Protein AF-A0A932EZX0-F1 (afdb_monomer_lite)

Radius of gyration: 27.92 Å; chains: 1; bounding box: 97×32×72 Å

Structure (mmCIF, N/CA/C/O backbone):
data_AF-A0A932EZX0-F1
#
_entry.id   AF-A0A932EZX0-F1
#
loop_
_atom_site.group_PDB
_atom_site.id
_atom_site.type_symbol
_atom_site.label_atom_id
_atom_site.label_alt_id
_atom_site.label_comp_id
_atom_site.label_asym_id
_atom_site.label_entity_id
_atom_site.label_seq_id
_atom_site.pdbx_PDB_ins_code
_atom_site.Cartn_x
_atom_site.Cartn_y
_atom_site.Cartn_z
_atom_site.occupancy
_atom_site.B_iso_or_equiv
_atom_site.auth_seq_id
_atom_site.auth_comp_id
_atom_site.auth_asym_id
_atom_site.auth_atom_id
_atom_site.pdbx_PDB_model_num
ATOM 1 N N . MET A 1 1 ? 73.751 -15.007 -47.839 1.00 48.88 1 MET A N 1
ATOM 2 C CA . MET A 1 1 ? 73.037 -13.758 -47.518 1.00 48.88 1 MET A CA 1
ATOM 3 C C . MET A 1 1 ? 71.552 -14.110 -47.460 1.00 48.88 1 MET A C 1
ATOM 5 O O . MET A 1 1 ? 70.855 -13.894 -48.435 1.00 48.88 1 MET A O 1
ATOM 9 N N . THR A 1 2 ? 71.224 -15.129 -46.661 1.00 45.06 2 THR A N 1
ATOM 10 C CA . THR A 1 2 ? 70.642 -15.074 -45.301 1.00 45.06 2 THR A CA 1
ATOM 11 C C . THR A 1 2 ? 69.197 -14.590 -45.335 1.00 45.06 2 THR A C 1
ATOM 13 O O . THR A 1 2 ? 68.948 -13.417 -45.596 1.00 45.06 2 THR A O 1
ATOM 16 N N . ASP A 1 3 ? 68.304 -15.560 -45.122 1.00 59.19 3 ASP A N 1
ATOM 17 C CA . ASP A 1 3 ? 66.889 -15.432 -44.784 1.00 59.19 3 ASP A CA 1
ATOM 18 C C . ASP A 1 3 ? 66.649 -14.415 -43.667 1.00 59.19 3 ASP A C 1
ATOM 20 O O . ASP A 1 3 ? 67.453 -14.333 -42.739 1.00 59.19 3 ASP A O 1
ATOM 24 N N . ASP A 1 4 ? 65.505 -13.727 -43.723 1.00 51.56 4 ASP A N 1
ATOM 25 C CA . ASP A 1 4 ? 64.815 -13.299 -42.506 1.00 51.56 4 ASP A CA 1
ATOM 26 C C . ASP A 1 4 ? 63.297 -13.257 -42.746 1.00 51.56 4 ASP A C 1
ATOM 28 O O . ASP A 1 4 ? 62.683 -12.244 -43.088 1.00 51.56 4 ASP A O 1
ATOM 32 N N . HIS A 1 5 ? 62.704 -14.446 -42.650 1.00 59.47 5 HIS A N 1
ATOM 33 C CA . HIS A 1 5 ? 61.301 -14.645 -42.324 1.00 59.47 5 HIS A CA 1
ATOM 34 C C . HIS A 1 5 ? 61.227 -14.754 -40.794 1.00 59.47 5 HIS A C 1
ATOM 36 O O . HIS A 1 5 ? 61.376 -15.847 -40.264 1.00 59.47 5 HIS A O 1
ATOM 42 N N . ASP A 1 6 ? 60.968 -13.645 -40.103 1.00 52.88 6 ASP A N 1
ATOM 43 C CA . ASP A 1 6 ? 60.604 -13.639 -38.681 1.00 52.88 6 ASP A CA 1
ATOM 44 C C . ASP A 1 6 ? 59.326 -12.801 -38.534 1.00 52.88 6 ASP A C 1
ATOM 46 O O . ASP A 1 6 ? 59.261 -11.620 -38.862 1.00 52.88 6 ASP A O 1
ATOM 50 N N . ALA A 1 7 ? 58.187 -13.463 -38.361 1.00 49.50 7 ALA A N 1
ATOM 51 C CA . ALA A 1 7 ? 57.669 -13.944 -37.082 1.00 49.50 7 ALA A CA 1
ATOM 52 C C . ALA A 1 7 ? 56.640 -12.939 -36.561 1.00 49.50 7 ALA A C 1
ATOM 54 O O . ALA A 1 7 ? 56.936 -11.921 -35.935 1.00 49.50 7 ALA A O 1
ATOM 55 N N . GLY A 1 8 ? 55.379 -13.252 -36.863 1.00 51.03 8 GLY A N 1
ATOM 56 C CA . GLY A 1 8 ? 54.241 -12.576 -36.279 1.00 51.03 8 GLY A CA 1
ATOM 57 C C . GLY A 1 8 ? 54.314 -12.666 -34.762 1.00 51.03 8 GLY A C 1
ATOM 58 O O . GLY A 1 8 ? 54.230 -13.744 -34.187 1.00 51.03 8 GLY A O 1
ATOM 59 N N . THR A 1 9 ? 54.410 -11.512 -34.117 1.00 49.69 9 THR A N 1
ATOM 60 C CA . THR A 1 9 ? 53.976 -11.357 -32.734 1.00 49.69 9 THR A CA 1
ATOM 61 C C . THR A 1 9 ? 52.786 -10.415 -32.764 1.00 49.69 9 THR A C 1
ATOM 63 O O . THR A 1 9 ? 52.880 -9.226 -32.471 1.00 49.69 9 THR A O 1
ATOM 66 N N . VAL A 1 10 ? 51.639 -10.963 -33.178 1.00 53.78 10 VAL A N 1
ATOM 67 C CA . VAL A 1 10 ? 50.343 -10.424 -32.767 1.00 53.78 10 VAL A CA 1
ATOM 68 C C . VAL A 1 10 ? 50.308 -10.648 -31.263 1.00 53.78 10 VAL A C 1
ATOM 70 O O . VAL A 1 10 ? 49.988 -11.737 -30.792 1.00 53.78 10 VAL A O 1
ATOM 73 N N . ALA A 1 11 ? 50.766 -9.643 -30.520 1.00 47.72 11 ALA A N 1
ATOM 74 C CA . ALA A 1 11 ? 50.633 -9.599 -29.081 1.00 47.72 11 ALA A CA 1
ATOM 75 C C . ALA A 1 11 ? 49.143 -9.759 -28.778 1.00 47.72 11 ALA A C 1
ATOM 77 O O . ALA A 1 11 ? 48.338 -8.867 -29.048 1.00 47.72 11 ALA A O 1
ATOM 78 N N . ALA A 1 12 ? 48.781 -10.943 -28.291 1.00 52.22 12 ALA A N 1
ATOM 79 C CA . ALA A 1 12 ? 47.474 -11.208 -27.739 1.00 52.22 12 ALA A CA 1
ATOM 80 C C . ALA A 1 12 ? 47.220 -10.133 -26.680 1.00 52.22 12 ALA A C 1
ATOM 82 O O . ALA A 1 12 ? 47.912 -10.083 -25.662 1.00 52.22 12 ALA A O 1
ATOM 83 N N . GLY A 1 13 ? 46.273 -9.236 -26.959 1.00 48.38 13 GLY A N 1
ATOM 84 C CA . GLY A 1 13 ? 45.752 -8.303 -25.978 1.00 48.38 13 GLY A CA 1
ATOM 85 C C . GLY A 1 13 ? 45.169 -9.116 -24.834 1.00 48.38 13 GLY A C 1
ATOM 86 O O . GLY A 1 13 ? 44.038 -9.589 -24.920 1.00 48.38 13 GLY A O 1
ATOM 87 N N . GLY A 1 14 ? 45.972 -9.336 -23.794 1.00 51.72 14 GLY A N 1
ATOM 8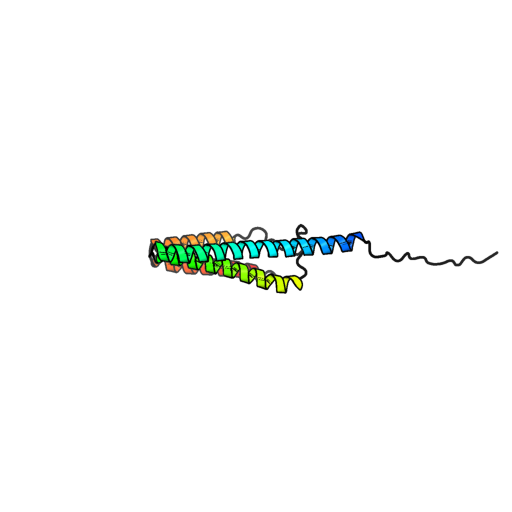8 C CA . GLY A 1 14 ? 45.495 -9.904 -22.545 1.00 51.72 14 GLY A CA 1
ATOM 89 C C . GLY A 1 14 ? 44.354 -9.030 -22.017 1.00 51.72 14 GLY A C 1
ATOM 90 O O . GLY A 1 14 ? 44.416 -7.805 -22.175 1.00 51.72 14 GLY A O 1
ATOM 91 N N . PRO A 1 15 ? 43.299 -9.624 -21.434 1.00 54.72 15 PRO A N 1
ATOM 92 C CA . PRO A 1 15 ? 42.184 -8.859 -20.895 1.00 54.72 15 PRO A CA 1
ATOM 93 C C . PRO A 1 15 ? 42.727 -7.818 -19.912 1.00 54.72 15 PRO A C 1
ATOM 95 O O . PRO A 1 15 ? 43.415 -8.157 -18.952 1.00 54.72 15 PRO A O 1
ATOM 98 N N . SER A 1 16 ? 42.483 -6.539 -20.204 1.00 59.19 16 SER A N 1
ATOM 99 C CA . SER A 1 16 ? 42.965 -5.431 -19.384 1.00 59.19 16 SER A CA 1
ATOM 100 C C . SER A 1 16 ? 42.447 -5.596 -17.946 1.00 59.19 16 SER A C 1
ATOM 102 O O . SER A 1 16 ? 41.226 -5.626 -17.766 1.00 59.19 16 SER A O 1
ATOM 104 N N . PRO A 1 17 ? 43.326 -5.673 -16.928 1.00 58.84 17 PRO A N 1
ATOM 105 C CA . PRO A 1 17 ? 42.930 -5.981 -15.551 1.00 58.84 17 PRO A CA 1
ATOM 106 C C . PRO A 1 17 ? 41.926 -4.975 -14.963 1.00 58.84 17 PRO A C 1
ATOM 108 O O . PRO A 1 17 ? 41.061 -5.360 -14.192 1.00 58.84 17 PRO A O 1
ATOM 111 N N . GLY A 1 18 ? 41.934 -3.716 -15.417 1.00 57.38 18 GLY A N 1
ATOM 112 C CA . GLY A 1 18 ? 41.018 -2.689 -14.903 1.00 57.38 18 GLY A CA 1
ATOM 113 C C . GLY A 1 18 ? 39.545 -2.824 -15.316 1.00 57.38 18 GLY A C 1
ATOM 114 O O . GLY A 1 18 ? 38.692 -2.208 -14.688 1.00 57.38 18 GLY A O 1
ATOM 115 N N . ARG A 1 19 ? 39.198 -3.602 -16.354 1.00 54.69 19 ARG A N 1
ATOM 116 C CA . ARG A 1 19 ? 37.788 -3.740 -16.782 1.00 54.69 19 ARG A CA 1
ATOM 117 C C . ARG A 1 19 ? 37.012 -4.746 -15.926 1.00 54.69 19 ARG A C 1
ATOM 119 O O . ARG A 1 19 ? 35.808 -4.584 -15.769 1.00 54.69 19 ARG A O 1
ATOM 126 N N . ALA A 1 20 ? 37.681 -5.766 -15.390 1.00 57.62 20 ALA A N 1
ATOM 127 C CA . ALA A 1 20 ? 37.037 -6.768 -14.541 1.00 57.62 20 ALA A CA 1
ATOM 128 C C . ALA A 1 20 ? 36.711 -6.206 -13.147 1.00 57.62 20 ALA A C 1
ATOM 130 O O . ALA A 1 20 ? 35.619 -6.444 -12.638 1.00 57.62 20 ALA A O 1
ATOM 131 N N . ASP A 1 21 ? 37.614 -5.396 -12.587 1.00 58.06 21 ASP A N 1
ATOM 132 C CA . ASP A 1 21 ? 37.469 -4.841 -11.237 1.00 58.06 21 ASP A CA 1
ATOM 133 C C . ASP A 1 21 ? 36.307 -3.837 -11.130 1.00 58.06 21 ASP A C 1
ATOM 135 O O . ASP A 1 21 ? 35.600 -3.806 -10.123 1.00 58.06 21 ASP A O 1
ATOM 139 N N . HIS A 1 22 ? 36.054 -3.048 -12.182 1.00 56.84 22 HIS A N 1
ATOM 140 C CA . HIS A 1 22 ? 34.946 -2.088 -12.186 1.00 56.84 22 HIS A CA 1
ATOM 141 C C . HIS A 1 22 ? 33.568 -2.767 -12.228 1.00 56.84 22 HIS A C 1
ATOM 143 O O . HIS A 1 22 ? 32.698 -2.405 -11.439 1.00 56.84 22 HIS A O 1
ATOM 149 N N . VAL A 1 23 ? 33.398 -3.802 -13.057 1.00 59.12 23 VAL A N 1
ATOM 150 C CA . VAL A 1 23 ? 32.114 -4.515 -13.212 1.00 59.12 23 VAL A CA 1
ATOM 151 C C . VAL A 1 23 ? 31.708 -5.260 -11.935 1.00 59.12 23 VAL A C 1
ATOM 153 O O . VAL A 1 23 ? 30.520 -5.360 -11.626 1.00 59.12 23 VAL A O 1
ATOM 156 N N . ASP A 1 24 ? 32.677 -5.777 -11.174 1.00 60.28 24 ASP A N 1
ATOM 157 C CA . ASP A 1 24 ? 32.391 -6.465 -9.909 1.00 60.28 24 ASP A CA 1
ATOM 158 C C . ASP A 1 24 ? 32.007 -5.468 -8.797 1.00 60.28 24 ASP A C 1
ATOM 160 O O . ASP A 1 24 ? 31.110 -5.730 -7.991 1.00 60.28 24 ASP A O 1
ATOM 164 N N . SER A 1 25 ? 32.616 -4.274 -8.802 1.00 61.69 25 SER A N 1
ATOM 165 C CA . SER A 1 25 ? 32.316 -3.222 -7.825 1.00 61.69 25 SER A CA 1
ATOM 166 C C . SER A 1 25 ? 30.910 -2.622 -7.969 1.00 61.69 25 SER A C 1
ATOM 168 O O . SER A 1 25 ? 30.205 -2.504 -6.965 1.00 61.69 25 SER A O 1
ATOM 170 N N . GLY A 1 26 ? 30.436 -2.330 -9.188 1.00 59.50 26 GLY A N 1
ATOM 171 C CA . GLY A 1 26 ? 29.093 -1.766 -9.380 1.00 59.50 26 GLY A CA 1
ATOM 172 C C . GLY A 1 26 ? 27.970 -2.744 -9.032 1.00 59.50 26 GLY A C 1
ATOM 173 O O . GLY A 1 26 ? 26.973 -2.366 -8.414 1.00 59.50 26 GLY A O 1
ATOM 174 N N . ARG A 1 27 ? 28.165 -4.041 -9.308 1.00 60.97 27 ARG A N 1
ATOM 175 C CA . ARG A 1 27 ? 27.204 -5.099 -8.946 1.00 60.97 27 ARG A CA 1
ATOM 176 C C . ARG A 1 27 ? 27.065 -5.256 -7.425 1.00 60.97 27 ARG A C 1
ATOM 178 O O . ARG A 1 27 ? 25.972 -5.530 -6.910 1.00 60.97 27 ARG A O 1
ATOM 185 N N . ALA A 1 28 ? 28.164 -5.079 -6.691 1.00 61.69 28 ALA A N 1
ATOM 186 C CA . ALA A 1 28 ? 28.169 -5.107 -5.232 1.00 61.69 28 ALA A CA 1
ATOM 187 C C . ALA A 1 28 ? 27.411 -3.907 -4.636 1.00 61.69 28 ALA A C 1
ATOM 189 O O . ALA A 1 28 ? 26.569 -4.104 -3.756 1.00 61.69 28 ALA A O 1
ATOM 190 N N . ASP A 1 29 ? 27.628 -2.698 -5.154 1.00 63.81 29 ASP A N 1
ATOM 191 C CA . ASP A 1 29 ? 26.973 -1.475 -4.670 1.00 63.81 29 ASP A CA 1
ATOM 192 C C . ASP A 1 29 ? 25.464 -1.458 -4.946 1.00 63.81 29 ASP A C 1
ATOM 194 O O . ASP A 1 29 ? 24.660 -1.080 -4.086 1.00 63.81 29 ASP A O 1
ATOM 198 N N . GLU A 1 30 ? 25.040 -1.945 -6.108 1.00 64.50 30 GLU A N 1
ATOM 199 C CA . GLU A 1 30 ? 23.628 -1.977 -6.482 1.00 64.50 30 GLU A CA 1
ATOM 200 C C . GLU A 1 30 ? 22.839 -3.008 -5.659 1.00 64.50 30 GLU A C 1
ATOM 202 O O . GLU A 1 30 ? 21.779 -2.721 -5.084 1.00 64.50 30 GLU A O 1
ATOM 207 N N . SER A 1 31 ? 23.408 -4.208 -5.498 1.00 62.81 31 SER A N 1
ATOM 208 C CA . SER A 1 31 ? 22.841 -5.223 -4.609 1.00 62.81 31 SER A CA 1
ATOM 209 C C . SER A 1 31 ? 22.803 -4.734 -3.156 1.00 62.81 31 SER A C 1
ATOM 211 O O . SER A 1 31 ? 21.811 -4.975 -2.456 1.00 62.81 31 SER A O 1
ATOM 213 N N . ALA A 1 32 ? 23.811 -3.972 -2.713 1.00 67.94 32 ALA A N 1
ATOM 214 C CA . ALA A 1 32 ? 23.815 -3.316 -1.411 1.00 67.94 32 ALA A CA 1
ATOM 215 C C . ALA A 1 32 ? 22.682 -2.283 -1.287 1.00 67.94 32 ALA A C 1
ATOM 217 O O . ALA A 1 32 ? 22.008 -2.255 -0.253 1.00 67.94 32 ALA A O 1
ATOM 218 N N . GLY A 1 33 ? 22.384 -1.513 -2.338 1.00 71.00 33 GLY A N 1
ATOM 219 C CA . GLY A 1 33 ? 21.260 -0.570 -2.392 1.00 71.00 33 GLY A CA 1
ATOM 220 C C . GLY A 1 33 ? 19.906 -1.241 -2.139 1.00 71.00 33 GLY A C 1
ATOM 221 O O . GLY A 1 33 ? 19.178 -0.872 -1.207 1.00 71.00 33 GLY A O 1
ATOM 222 N N . PHE A 1 34 ? 19.595 -2.316 -2.870 1.00 70.38 34 PHE A N 1
ATOM 223 C CA . PHE A 1 34 ? 18.383 -3.114 -2.628 1.00 70.38 34 PHE A CA 1
ATOM 224 C C . PHE A 1 34 ? 18.389 -3.783 -1.244 1.00 70.38 34 PHE A C 1
ATOM 226 O O . PHE A 1 34 ? 17.329 -4.000 -0.628 1.00 70.38 34 PHE A O 1
ATOM 233 N N . VAL A 1 35 ? 19.579 -4.118 -0.725 1.00 75.06 35 VAL A N 1
ATOM 234 C CA . VAL A 1 35 ? 19.758 -4.676 0.620 1.00 75.06 35 VAL A CA 1
ATOM 235 C C . VAL A 1 35 ? 19.374 -3.674 1.705 1.00 75.06 35 VAL A C 1
ATOM 237 O O . VAL A 1 35 ? 18.605 -4.014 2.616 1.00 75.06 35 VAL A O 1
ATOM 240 N N . VAL A 1 36 ? 19.865 -2.446 1.585 1.00 83.12 36 VAL A N 1
ATOM 241 C CA . VAL A 1 36 ? 19.564 -1.338 2.491 1.00 83.12 36 VAL A CA 1
ATOM 242 C C . VAL A 1 36 ? 18.082 -0.987 2.408 1.00 83.12 36 VAL A C 1
ATOM 244 O O . VAL A 1 36 ? 17.411 -0.970 3.439 1.00 83.12 36 VAL A O 1
ATOM 247 N N . GLN A 1 37 ? 17.523 -0.829 1.206 1.00 82.88 37 GLN A N 1
ATOM 248 C CA . GLN A 1 37 ? 16.125 -0.426 1.040 1.00 82.88 37 GLN A CA 1
ATOM 249 C C . GLN A 1 37 ? 15.147 -1.423 1.676 1.00 82.88 37 GLN A C 1
ATOM 251 O O . GLN A 1 37 ? 14.300 -1.018 2.470 1.00 82.88 37 GLN A O 1
ATOM 256 N N . ALA A 1 38 ? 15.269 -2.734 1.421 1.00 84.12 38 ALA A N 1
ATOM 257 C CA . ALA A 1 38 ? 14.329 -3.672 2.052 1.00 84.12 38 ALA A CA 1
ATOM 258 C C . ALA A 1 38 ? 14.559 -3.842 3.564 1.00 84.12 38 ALA A C 1
ATOM 260 O O . ALA A 1 38 ? 13.617 -4.178 4.277 1.00 84.12 38 ALA A O 1
ATOM 261 N N . ARG A 1 39 ? 15.768 -3.571 4.080 1.00 87.25 39 ARG A N 1
ATOM 262 C CA . ARG A 1 39 ? 15.998 -3.496 5.534 1.00 87.25 39 ARG A CA 1
ATOM 263 C C . ARG A 1 39 ? 15.280 -2.298 6.149 1.00 87.25 39 ARG A C 1
ATOM 265 O O . ARG A 1 39 ? 14.652 -2.462 7.190 1.00 87.25 39 ARG A O 1
ATOM 272 N N . LEU A 1 40 ? 15.324 -1.137 5.494 1.00 90.56 40 LEU A N 1
ATOM 273 C CA . LEU A 1 40 ? 14.617 0.064 5.941 1.00 90.56 40 LEU A CA 1
ATOM 274 C C . LEU A 1 40 ? 13.101 -0.155 5.958 1.00 90.56 40 LEU A C 1
ATOM 276 O O . LEU A 1 40 ? 12.471 0.054 6.991 1.00 90.56 40 LEU A O 1
ATOM 280 N N . PHE A 1 41 ? 12.522 -0.647 4.859 1.00 89.62 41 PHE A N 1
ATOM 281 C CA . PHE A 1 41 ? 11.083 -0.931 4.795 1.00 89.62 41 PHE A CA 1
ATOM 282 C C . PHE A 1 41 ? 10.660 -2.050 5.753 1.00 89.62 41 PHE A C 1
ATOM 284 O O . PHE A 1 41 ? 9.615 -1.941 6.391 1.00 89.62 41 PHE A O 1
ATOM 291 N N . GLY A 1 42 ? 11.478 -3.095 5.906 1.00 92.00 42 GLY A N 1
ATOM 292 C CA . GLY A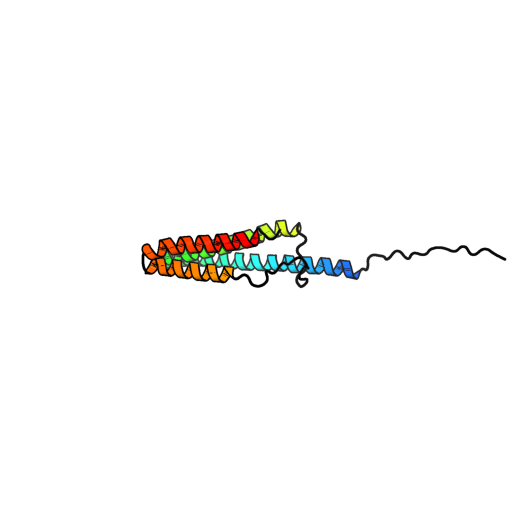 1 42 ? 11.211 -4.176 6.855 1.00 92.00 42 GLY A CA 1
ATOM 293 C C . GLY A 1 42 ? 11.239 -3.694 8.306 1.00 92.00 42 GLY A C 1
ATOM 294 O O . GLY A 1 42 ? 10.329 -4.000 9.073 1.00 92.00 42 GLY A O 1
ATOM 295 N N . GLY A 1 43 ? 12.244 -2.891 8.670 1.00 93.31 43 GLY A N 1
ATOM 296 C CA . GLY A 1 43 ? 12.356 -2.286 9.998 1.00 93.31 43 GLY A CA 1
ATOM 297 C C . GLY A 1 43 ? 11.207 -1.326 10.297 1.00 93.31 43 GLY A C 1
ATOM 298 O O . GLY A 1 43 ? 10.583 -1.430 11.351 1.00 93.31 43 GLY A O 1
ATOM 299 N N . LEU A 1 44 ? 10.870 -0.449 9.347 1.00 95.50 44 LEU A N 1
ATOM 300 C CA . LEU A 1 44 ? 9.737 0.469 9.460 1.00 95.50 44 LEU A CA 1
ATOM 301 C C . LEU A 1 44 ? 8.410 -0.285 9.610 1.00 95.50 44 LEU A C 1
ATOM 303 O O . LEU A 1 44 ? 7.617 0.034 10.493 1.00 95.50 44 LEU A O 1
ATOM 307 N N . GLY A 1 45 ? 8.179 -1.307 8.783 1.00 93.69 45 GLY A N 1
ATOM 308 C CA . GLY A 1 45 ? 6.975 -2.133 8.841 1.00 93.69 45 GLY A CA 1
ATOM 309 C C . GLY A 1 45 ? 6.826 -2.857 10.177 1.00 93.69 45 GLY A C 1
ATOM 310 O O . GLY A 1 45 ? 5.739 -2.849 10.754 1.00 93.69 45 GLY A O 1
ATOM 311 N N . LEU A 1 46 ? 7.917 -3.414 10.712 1.00 95.75 46 LEU A N 1
ATOM 312 C CA . LEU A 1 46 ? 7.918 -4.080 12.017 1.00 95.75 46 LEU A CA 1
ATOM 313 C C .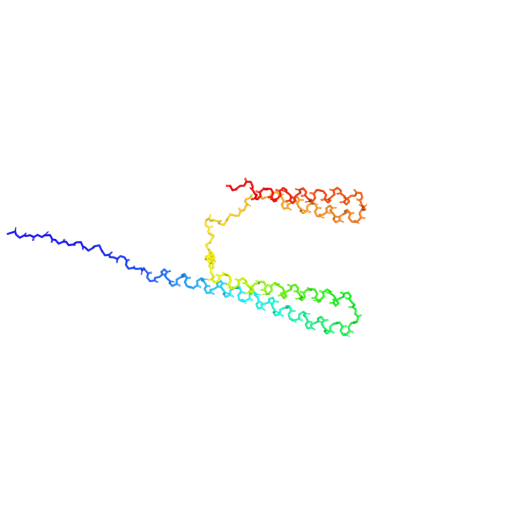 LEU A 1 46 ? 7.703 -3.092 13.172 1.00 95.75 46 LEU A C 1
ATOM 315 O O . LEU A 1 46 ? 6.951 -3.381 14.101 1.00 95.75 46 LEU A O 1
ATOM 319 N N . PHE A 1 47 ? 8.313 -1.910 13.100 1.00 95.31 47 PHE A N 1
ATOM 320 C CA . PHE A 1 47 ? 8.104 -0.842 14.076 1.00 95.31 47 PHE A CA 1
ATOM 321 C C . PHE A 1 47 ? 6.643 -0.382 14.102 1.00 95.31 47 PHE A C 1
ATOM 323 O O . PHE A 1 47 ? 6.027 -0.327 15.166 1.00 95.31 47 PHE A O 1
ATOM 330 N N . LEU A 1 48 ? 6.058 -0.136 12.927 1.00 95.31 48 LEU A N 1
ATOM 331 C CA . LEU A 1 48 ? 4.643 0.204 12.784 1.00 95.31 48 LEU A CA 1
ATOM 332 C C . LEU A 1 48 ? 3.728 -0.923 13.273 1.00 95.31 48 LEU A C 1
ATOM 334 O O . LEU A 1 48 ? 2.707 -0.627 13.881 1.00 95.31 48 LEU A O 1
ATOM 338 N N . ALA A 1 49 ? 4.090 -2.195 13.065 1.00 94.50 49 ALA A N 1
ATOM 339 C CA . ALA A 1 49 ? 3.338 -3.329 13.611 1.00 94.50 49 ALA A CA 1
ATOM 340 C C . ALA A 1 49 ? 3.326 -3.285 15.144 1.00 94.50 49 ALA A C 1
ATOM 342 O O . ALA A 1 49 ? 2.269 -3.400 15.764 1.00 94.50 49 ALA A O 1
ATOM 343 N N . GLY A 1 50 ? 4.495 -3.063 15.754 1.00 95.69 50 GLY A N 1
ATOM 344 C CA . GLY A 1 50 ? 4.634 -2.926 17.202 1.00 95.69 50 GLY A CA 1
ATOM 345 C C . GLY A 1 50 ? 3.806 -1.766 17.755 1.00 95.69 50 GLY A C 1
ATOM 346 O O . GLY A 1 50 ? 3.042 -1.954 18.703 1.00 95.69 50 GLY A O 1
ATOM 347 N N . ILE A 1 51 ? 3.883 -0.592 17.119 1.00 95.00 51 ILE A N 1
ATOM 348 C CA . ILE A 1 51 ? 3.046 0.560 17.482 1.00 95.00 51 ILE A CA 1
ATOM 349 C C . ILE A 1 51 ? 1.569 0.243 17.286 1.00 95.00 51 ILE A C 1
ATOM 351 O O . ILE A 1 51 ? 0.780 0.593 18.149 1.00 95.00 51 ILE A O 1
ATOM 355 N N . SER A 1 52 ? 1.177 -0.425 16.202 1.00 93.31 52 SER A N 1
ATOM 356 C CA . SER A 1 52 ? -0.222 -0.778 15.947 1.00 93.31 52 SER A CA 1
ATOM 357 C C . SER A 1 52 ? -0.801 -1.631 17.072 1.00 93.31 52 SER A C 1
ATOM 359 O O . SER A 1 52 ? -1.928 -1.391 17.497 1.00 93.31 52 SER A O 1
ATOM 361 N N . VAL A 1 53 ? -0.039 -2.608 17.572 1.00 93.56 53 VAL A N 1
ATOM 362 C CA . VAL A 1 53 ? -0.457 -3.445 18.704 1.00 93.56 53 VAL A CA 1
ATOM 363 C C . VAL A 1 53 ? -0.547 -2.608 19.977 1.00 93.56 53 VAL A C 1
ATOM 365 O O . VAL A 1 53 ? -1.569 -2.639 20.658 1.00 93.56 53 VAL A O 1
ATOM 368 N N . PHE A 1 54 ? 0.488 -1.822 20.280 1.00 95.06 54 PHE A N 1
ATOM 369 C CA . PHE A 1 54 ? 0.518 -0.989 21.483 1.00 95.06 54 PHE A CA 1
ATOM 370 C C . PHE A 1 54 ? -0.614 0.049 21.490 1.00 95.06 54 PHE A C 1
ATOM 372 O O . PHE A 1 54 ? -1.360 0.161 22.459 1.00 95.06 54 PHE A O 1
ATOM 379 N N . TYR A 1 55 ? -0.793 0.755 20.376 1.00 90.81 55 TYR A N 1
ATOM 380 C CA . TYR A 1 55 ? -1.851 1.735 20.162 1.00 90.81 55 TYR A CA 1
ATOM 381 C C . TYR A 1 55 ? -3.239 1.100 20.240 1.00 90.81 55 TYR A C 1
ATOM 383 O O . TYR A 1 55 ? -4.109 1.654 20.903 1.00 90.81 55 TYR A O 1
ATOM 391 N N . GLY A 1 56 ? -3.450 -0.068 19.628 1.00 90.44 56 GLY A N 1
ATOM 392 C CA . GLY A 1 56 ? -4.738 -0.759 19.693 1.00 90.44 56 GLY A CA 1
ATOM 393 C C . GLY A 1 56 ? -5.122 -1.146 21.119 1.00 90.44 56 GLY A C 1
ATOM 394 O O . GLY A 1 56 ? -6.266 -0.946 21.523 1.00 90.44 56 GLY A O 1
ATOM 395 N N . VAL A 1 57 ? -4.156 -1.622 21.911 1.00 92.31 57 VAL A N 1
ATOM 396 C CA . VAL A 1 57 ? -4.382 -1.958 23.324 1.00 92.31 57 VAL A CA 1
ATOM 397 C C . VAL A 1 57 ? -4.680 -0.705 24.151 1.00 92.31 57 VAL A C 1
ATOM 399 O O . VAL A 1 57 ? -5.634 -0.721 24.926 1.00 92.31 57 VAL A O 1
ATOM 402 N N . LEU A 1 58 ? -3.916 0.378 23.975 1.00 92.25 58 LEU A N 1
ATOM 403 C CA . LEU A 1 58 ? -4.060 1.597 24.781 1.00 92.25 58 LEU A CA 1
ATOM 404 C C . LEU A 1 58 ? -5.273 2.447 24.390 1.00 92.25 58 LEU A C 1
ATOM 406 O O . LEU A 1 58 ? -5.981 2.942 25.260 1.00 92.25 58 LEU A O 1
ATOM 410 N N . SER A 1 59 ? -5.478 2.662 23.093 1.00 87.00 59 SER A N 1
ATOM 411 C CA . SER A 1 59 ? -6.450 3.630 22.586 1.00 87.00 59 SER A CA 1
ATOM 412 C C . SER A 1 59 ? -7.844 3.038 22.417 1.00 87.00 59 SER A C 1
ATOM 414 O O . SER A 1 59 ? -8.795 3.808 22.405 1.00 87.00 59 SER A O 1
ATOM 416 N N . GLN A 1 60 ? -7.974 1.715 22.229 1.00 85.00 60 GLN A N 1
ATOM 417 C CA . GLN A 1 60 ? -9.246 1.031 21.923 1.00 85.00 60 GLN A CA 1
ATOM 418 C C . GLN A 1 60 ? -10.035 1.663 20.747 1.00 85.00 60 GLN A C 1
ATOM 420 O O . GLN A 1 60 ? -11.234 1.449 20.595 1.00 85.00 60 GLN A O 1
ATOM 425 N N . GLU A 1 61 ? -9.350 2.421 19.886 1.00 89.94 61 GLU A N 1
ATOM 426 C CA . GLU A 1 61 ? -9.905 3.109 18.720 1.00 89.94 61 GLU A CA 1
ATOM 427 C C . GLU A 1 61 ? -9.626 2.280 17.461 1.00 89.94 61 GLU A C 1
ATOM 429 O O . GLU A 1 61 ? -8.476 2.115 17.025 1.00 89.94 61 GLU A O 1
ATOM 434 N N . TYR A 1 62 ? -10.689 1.747 16.854 1.00 86.81 62 TYR A N 1
ATOM 435 C CA . TYR A 1 62 ? -10.575 0.845 15.705 1.00 86.81 62 TYR A CA 1
ATOM 436 C C . TYR A 1 62 ? -10.034 1.542 14.454 1.00 86.81 62 TYR A C 1
ATOM 438 O O . TYR A 1 62 ? -9.275 0.932 13.698 1.00 86.81 62 TYR A O 1
ATOM 446 N N . ALA A 1 63 ? -10.381 2.815 14.235 1.00 90.50 63 ALA A N 1
ATOM 447 C CA . ALA A 1 63 ? -9.974 3.544 13.035 1.00 90.50 63 ALA A CA 1
ATOM 448 C C . ALA A 1 63 ? -8.447 3.707 12.970 1.00 90.50 63 ALA A C 1
ATOM 450 O O . ALA A 1 63 ? -7.818 3.244 12.018 1.00 90.50 63 ALA A O 1
ATOM 451 N N . GLY A 1 64 ? -7.839 4.289 14.010 1.00 87.69 64 GLY A N 1
ATOM 452 C CA . GLY A 1 64 ? -6.390 4.512 14.060 1.00 87.69 64 GLY A CA 1
ATOM 453 C C . GLY A 1 64 ? -5.594 3.207 14.009 1.00 87.69 64 GLY A C 1
ATOM 454 O O . GLY A 1 64 ? -4.638 3.091 13.243 1.00 87.69 64 GLY A O 1
ATOM 455 N N . THR A 1 65 ? -6.050 2.190 14.746 1.00 91.88 65 THR A N 1
ATOM 456 C CA . THR A 1 65 ? -5.413 0.866 14.768 1.00 91.88 65 THR A CA 1
ATOM 457 C C . THR A 1 65 ? -5.435 0.212 13.388 1.00 91.88 65 THR A C 1
ATOM 459 O O . THR A 1 65 ? -4.432 -0.352 12.960 1.00 91.88 65 THR A O 1
ATOM 462 N N . THR A 1 66 ? -6.543 0.334 12.651 1.00 92.31 66 THR A N 1
ATOM 463 C CA . THR A 1 66 ? -6.662 -0.224 11.295 1.00 92.31 66 THR A CA 1
ATOM 464 C C . THR A 1 66 ? -5.703 0.461 10.324 1.00 92.31 66 THR A C 1
ATOM 466 O O . THR A 1 66 ? -5.006 -0.221 9.574 1.00 92.31 66 THR A O 1
ATOM 469 N N . PHE A 1 67 ? -5.605 1.795 10.354 1.00 93.88 67 PHE A N 1
ATOM 470 C CA . PHE A 1 67 ? -4.666 2.525 9.493 1.00 93.88 67 PHE A CA 1
ATOM 471 C C . PHE A 1 67 ? -3.205 2.173 9.794 1.00 93.88 67 PHE A C 1
ATOM 473 O O . PHE A 1 67 ? -2.425 1.959 8.864 1.00 93.88 67 PHE A O 1
ATOM 480 N N . LEU A 1 68 ? -2.838 2.057 11.073 1.00 91.38 68 LEU A N 1
ATOM 481 C CA . LEU A 1 68 ? -1.504 1.620 11.500 1.00 91.38 68 LEU A CA 1
ATOM 482 C C . LEU A 1 68 ? -1.196 0.193 11.029 1.00 91.38 68 LEU A C 1
ATOM 484 O O . LEU A 1 68 ? -0.138 -0.041 10.439 1.00 91.38 68 LEU A O 1
ATOM 488 N N . ALA A 1 69 ? -2.135 -0.736 11.216 1.00 93.06 69 ALA A N 1
ATOM 489 C CA . ALA A 1 69 ? -1.990 -2.125 10.792 1.00 93.06 69 ALA A CA 1
ATOM 490 C C . ALA A 1 69 ? -1.829 -2.244 9.269 1.00 93.06 69 ALA A C 1
ATOM 492 O O . ALA A 1 69 ? -0.928 -2.937 8.796 1.00 93.06 69 ALA A O 1
ATOM 493 N N . LEU A 1 70 ? -2.647 -1.529 8.490 1.00 94.81 70 LEU A N 1
ATOM 494 C CA . LEU A 1 70 ? -2.553 -1.518 7.027 1.00 94.81 70 LEU A CA 1
ATOM 495 C C . LEU A 1 70 ? -1.243 -0.896 6.540 1.00 94.81 70 LEU A C 1
ATOM 497 O O . LEU A 1 70 ? -0.613 -1.430 5.631 1.00 94.81 70 LEU A O 1
ATOM 501 N N . THR A 1 71 ? -0.803 0.200 7.160 1.00 94.62 71 THR A N 1
ATOM 502 C CA . THR A 1 71 ? 0.458 0.865 6.795 1.00 94.62 71 THR A CA 1
ATOM 503 C C . THR A 1 71 ? 1.658 -0.033 7.093 1.00 94.62 71 THR A C 1
ATOM 505 O O . THR A 1 71 ? 2.562 -0.157 6.267 1.00 94.62 71 THR A O 1
ATOM 508 N N . SER A 1 72 ? 1.641 -0.724 8.237 1.00 94.75 72 SER A N 1
ATOM 509 C CA . SER A 1 72 ? 2.630 -1.751 8.574 1.00 94.75 72 SER A CA 1
ATOM 510 C C . SER A 1 72 ? 2.636 -2.889 7.550 1.00 94.75 72 SER A C 1
ATOM 512 O O . SER A 1 72 ? 3.694 -3.226 7.015 1.00 94.75 72 SER A O 1
ATOM 514 N N . ALA A 1 73 ? 1.463 -3.441 7.225 1.00 94.31 73 ALA A N 1
ATOM 515 C CA . ALA A 1 73 ? 1.331 -4.519 6.252 1.00 94.31 73 ALA A CA 1
ATOM 516 C C . ALA A 1 73 ? 1.852 -4.106 4.869 1.00 94.31 73 ALA A C 1
ATOM 518 O O . ALA A 1 73 ? 2.567 -4.875 4.230 1.00 94.31 73 ALA A O 1
ATOM 519 N N . LEU A 1 74 ? 1.563 -2.878 4.430 1.00 93.81 74 LEU A N 1
ATOM 520 C CA . LEU A 1 74 ? 2.048 -2.341 3.161 1.00 93.81 74 LEU A CA 1
ATOM 521 C C . LEU A 1 74 ? 3.577 -2.201 3.152 1.00 93.81 74 LEU A C 1
ATOM 523 O O . LEU A 1 74 ? 4.227 -2.623 2.197 1.00 93.81 74 LEU A O 1
ATOM 527 N N . ALA A 1 75 ? 4.168 -1.675 4.228 1.00 91.88 75 ALA A N 1
ATOM 528 C CA . ALA A 1 75 ? 5.622 -1.572 4.360 1.00 91.88 75 ALA A CA 1
ATOM 529 C C . ALA A 1 75 ? 6.302 -2.955 4.350 1.00 91.88 75 ALA A C 1
ATOM 531 O O . ALA A 1 75 ? 7.312 -3.145 3.669 1.00 91.88 75 ALA A O 1
ATOM 532 N N . LEU A 1 76 ? 5.719 -3.942 5.039 1.00 91.75 76 LEU A N 1
ATOM 533 C CA . LEU A 1 76 ? 6.204 -5.325 5.032 1.00 91.75 76 LEU A CA 1
ATOM 534 C C . LEU A 1 76 ? 6.044 -5.988 3.660 1.00 91.75 76 LEU A C 1
ATOM 536 O O . LEU A 1 76 ? 6.947 -6.700 3.225 1.00 91.75 76 LEU A O 1
ATOM 540 N N . MET A 1 77 ? 4.942 -5.729 2.954 1.00 91.94 77 MET A N 1
ATOM 541 C CA . MET A 1 77 ? 4.726 -6.214 1.590 1.00 91.94 77 MET A CA 1
ATOM 542 C C . MET A 1 77 ? 5.801 -5.675 0.640 1.00 91.94 77 MET A C 1
ATOM 544 O O . MET A 1 77 ? 6.379 -6.446 -0.123 1.00 91.94 77 MET A O 1
ATOM 548 N N . ILE A 1 78 ? 6.123 -4.379 0.721 1.00 89.44 78 ILE A N 1
ATOM 549 C CA . ILE A 1 78 ? 7.201 -3.762 -0.069 1.00 89.44 78 ILE A CA 1
ATOM 550 C C . ILE A 1 78 ? 8.551 -4.400 0.281 1.00 89.44 78 ILE A C 1
ATOM 552 O O . ILE A 1 78 ? 9.309 -4.774 -0.614 1.00 89.44 78 ILE A O 1
ATOM 556 N N . ALA A 1 79 ? 8.847 -4.590 1.569 1.00 87.88 79 ALA A N 1
ATOM 557 C CA . ALA A 1 79 ? 10.081 -5.244 2.003 1.00 87.88 79 ALA A CA 1
ATOM 558 C C . ALA A 1 79 ? 10.192 -6.686 1.473 1.00 87.88 79 ALA A C 1
ATOM 560 O O . ALA A 1 79 ? 11.252 -7.092 0.989 1.00 87.88 79 ALA A O 1
ATOM 561 N N . ALA A 1 80 ? 9.095 -7.448 1.511 1.00 86.00 80 ALA A N 1
ATOM 562 C CA . ALA A 1 80 ? 9.020 -8.803 0.972 1.00 86.00 80 ALA A CA 1
ATOM 563 C C . ALA A 1 80 ? 9.189 -8.821 -0.555 1.00 86.00 80 ALA A C 1
ATOM 565 O O . ALA A 1 80 ? 9.929 -9.652 -1.087 1.00 86.00 80 ALA A O 1
ATOM 566 N N . TYR A 1 81 ? 8.569 -7.871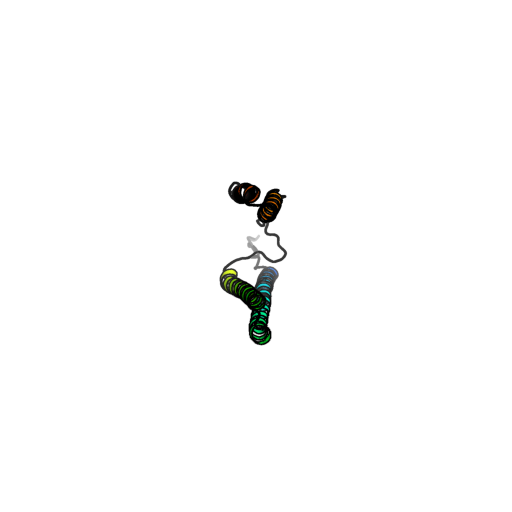 -1.258 1.00 84.25 81 TYR A N 1
ATOM 567 C CA . TYR A 1 81 ? 8.696 -7.713 -2.704 1.00 84.25 81 TYR A CA 1
ATOM 568 C C . TYR A 1 81 ? 10.142 -7.424 -3.117 1.00 84.25 81 TYR A C 1
ATOM 570 O O . TYR A 1 81 ? 10.694 -8.155 -3.943 1.00 84.25 81 TYR A O 1
ATOM 578 N N . GLN A 1 82 ? 10.797 -6.448 -2.481 1.00 78.62 82 GLN A N 1
ATOM 579 C CA . GLN A 1 82 ? 12.213 -6.154 -2.723 1.00 78.62 82 GLN A CA 1
ATOM 580 C C . GLN A 1 82 ? 13.090 -7.369 -2.380 1.00 78.62 82 GLN A C 1
ATOM 582 O O . GLN A 1 82 ? 13.995 -7.717 -3.132 1.00 78.62 82 GLN A O 1
ATOM 587 N N . GLY A 1 83 ? 12.790 -8.083 -1.289 1.00 75.69 83 GLY A N 1
ATOM 588 C CA . GLY A 1 83 ? 13.478 -9.324 -0.920 1.00 75.69 83 GLY A CA 1
ATOM 589 C C . GLY A 1 83 ? 13.352 -10.438 -1.967 1.00 75.69 83 GLY A C 1
ATOM 590 O O . GLY A 1 83 ? 14.307 -11.183 -2.191 1.00 75.69 83 GLY A O 1
ATOM 591 N N . SER A 1 84 ? 12.204 -10.536 -2.643 1.00 71.00 84 SER A N 1
ATOM 592 C CA . SER A 1 84 ? 11.992 -11.473 -3.754 1.00 71.00 84 SER A CA 1
ATOM 593 C C . SER A 1 84 ? 12.736 -11.050 -5.026 1.00 71.00 84 SER A C 1
ATOM 595 O O . SER A 1 84 ? 13.295 -11.903 -5.717 1.00 71.00 84 SER A O 1
ATOM 597 N N . HIS A 1 85 ? 12.832 -9.741 -5.282 1.00 63.88 85 HIS A N 1
ATOM 598 C CA . HIS A 1 85 ? 13.588 -9.187 -6.405 1.00 63.88 85 HIS A CA 1
ATOM 599 C C . HIS A 1 85 ? 15.088 -9.380 -6.238 1.00 63.88 85 HIS A C 1
ATOM 601 O O . HIS A 1 85 ? 15.742 -9.682 -7.222 1.00 63.88 85 HIS A O 1
ATOM 607 N N . ARG A 1 86 ? 15.633 -9.381 -5.015 1.00 60.53 86 ARG A N 1
ATOM 608 C CA . ARG A 1 86 ? 17.046 -9.750 -4.776 1.00 60.53 86 ARG A CA 1
ATOM 609 C C . ARG A 1 86 ? 17.416 -11.117 -5.355 1.00 60.53 86 ARG A C 1
ATOM 611 O O . ARG A 1 86 ? 18.515 -11.290 -5.866 1.00 60.53 86 ARG A O 1
ATOM 618 N N . ARG A 1 87 ? 16.501 -12.093 -5.288 1.00 55.22 87 ARG A N 1
ATOM 619 C CA . ARG A 1 87 ? 16.735 -13.445 -5.829 1.00 55.22 87 ARG A CA 1
ATOM 620 C C . ARG A 1 87 ? 16.703 -13.478 -7.359 1.00 55.22 87 ARG A C 1
ATOM 622 O O . ARG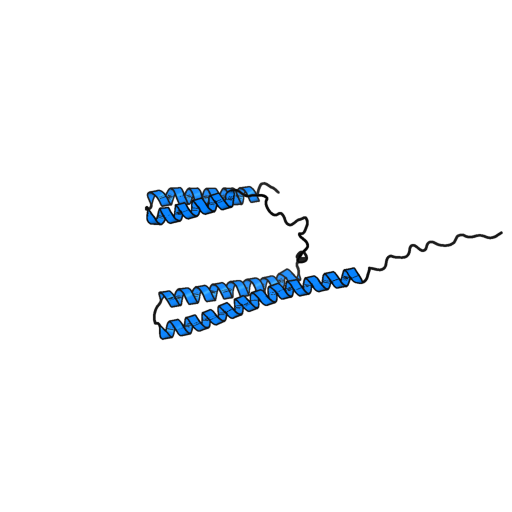 A 1 87 ? 17.325 -14.357 -7.939 1.00 55.22 87 ARG A O 1
ATOM 629 N N . ARG A 1 88 ? 15.986 -12.542 -7.992 1.00 52.72 88 ARG A N 1
ATOM 630 C CA . ARG A 1 88 ? 15.865 -12.414 -9.455 1.00 52.72 88 ARG A CA 1
ATOM 631 C C . ARG A 1 88 ? 16.920 -11.477 -10.053 1.00 52.72 88 ARG A C 1
ATOM 633 O O . ARG A 1 88 ? 17.480 -11.805 -11.085 1.00 52.72 88 ARG A O 1
ATOM 640 N N . ALA A 1 89 ? 17.269 -10.385 -9.382 1.00 52.34 89 ALA A N 1
ATOM 641 C CA . ALA A 1 89 ? 18.315 -9.453 -9.801 1.00 52.34 89 ALA A CA 1
ATOM 642 C C . ALA A 1 89 ? 19.707 -10.105 -9.800 1.00 52.34 89 ALA A C 1
ATOM 644 O O . ALA A 1 89 ? 20.528 -9.800 -10.653 1.00 52.34 89 ALA A O 1
ATOM 645 N N . ALA A 1 90 ? 19.953 -11.100 -8.936 1.00 52.53 90 ALA A N 1
ATOM 646 C CA . ALA A 1 90 ? 21.162 -11.922 -9.034 1.00 52.53 90 ALA A CA 1
ATOM 647 C C . ALA A 1 90 ? 21.310 -12.616 -10.411 1.00 52.53 90 ALA A C 1
ATOM 649 O O . ALA A 1 90 ? 22.433 -12.887 -10.830 1.00 52.53 90 ALA A O 1
ATOM 650 N N . SER A 1 91 ? 20.200 -12.860 -11.124 1.00 48.97 91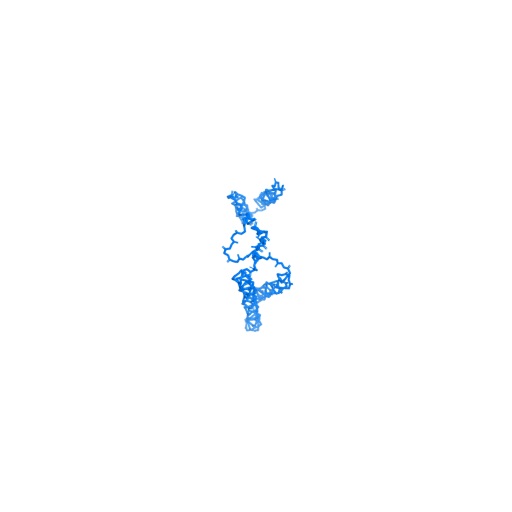 SER A N 1
ATOM 651 C CA . SER A 1 91 ? 20.172 -13.434 -12.479 1.00 48.97 91 SER A CA 1
ATOM 652 C C . SER A 1 91 ? 20.017 -12.414 -13.616 1.00 48.97 91 SER A C 1
ATOM 654 O O . SER A 1 91 ? 20.154 -12.796 -14.776 1.00 48.97 91 SER A O 1
ATOM 656 N N . SER A 1 92 ? 19.770 -11.138 -13.314 1.00 49.19 92 SER A N 1
ATOM 657 C CA . SER A 1 92 ? 19.605 -10.074 -14.312 1.00 49.19 92 SER A CA 1
ATOM 658 C C . SER A 1 92 ? 20.898 -9.259 -14.432 1.00 49.19 92 SER A C 1
ATOM 660 O O . SER A 1 92 ? 21.557 -8.971 -13.433 1.00 49.19 92 SER A O 1
ATOM 662 N N . HIS A 1 93 ? 21.313 -8.906 -15.647 1.00 49.16 93 HIS A N 1
ATOM 663 C CA . HIS A 1 93 ? 22.262 -7.810 -15.856 1.00 49.16 93 HIS A CA 1
ATOM 664 C C . HIS A 1 93 ? 21.455 -6.511 -15.820 1.00 49.16 93 HIS A C 1
ATOM 666 O O . HIS A 1 93 ? 20.924 -6.102 -16.846 1.00 49.16 93 HIS A O 1
ATOM 672 N N . GLU A 1 94 ? 21.294 -5.929 -14.634 1.00 54.41 94 GLU A N 1
ATOM 673 C CA . GLU A 1 94 ? 20.790 -4.558 -14.518 1.00 54.41 94 GLU A CA 1
ATOM 674 C C . GLU A 1 94 ? 21.920 -3.590 -14.941 1.00 54.41 94 GLU A C 1
ATOM 676 O O . GLU A 1 94 ? 23.097 -3.921 -14.730 1.00 54.41 94 GLU A O 1
ATOM 681 N N . PRO A 1 95 ? 21.620 -2.460 -15.607 1.00 51.16 95 PRO A N 1
ATOM 682 C CA . PRO A 1 95 ? 22.641 -1.502 -16.022 1.00 51.16 95 PRO A CA 1
ATOM 683 C C . PRO A 1 95 ? 23.318 -0.843 -14.816 1.00 51.16 95 PRO A C 1
ATOM 685 O O . PRO A 1 95 ? 22.665 -0.524 -13.826 1.00 51.16 95 PRO A O 1
ATOM 688 N N . GLU A 1 96 ? 24.627 -0.598 -14.917 1.00 51.84 96 GLU A N 1
ATOM 689 C CA . GLU A 1 96 ? 25.389 0.067 -13.858 1.00 51.84 96 GLU A CA 1
ATOM 690 C C . GLU A 1 96 ? 24.781 1.423 -13.443 1.00 51.84 96 GLU A C 1
ATOM 692 O O . GLU A 1 96 ? 24.425 2.239 -14.304 1.00 51.84 96 GLU A O 1
ATOM 697 N N . PRO A 1 97 ? 24.749 1.734 -12.133 1.00 47.03 97 PRO A N 1
ATOM 698 C CA . PRO A 1 97 ? 24.297 3.029 -11.650 1.00 47.03 97 PRO A CA 1
ATOM 699 C C . PRO A 1 97 ? 25.214 4.147 -12.171 1.00 47.03 97 PRO A C 1
ATOM 701 O O . PRO A 1 97 ? 26.376 4.256 -11.789 1.00 47.03 97 PRO A O 1
ATOM 704 N N . GLY A 1 98 ? 24.673 5.007 -13.037 1.00 49.59 98 GLY A N 1
ATOM 705 C CA . GLY A 1 98 ? 25.404 6.117 -13.668 1.00 49.59 98 GLY A CA 1
ATOM 706 C C . GLY A 1 98 ? 25.680 5.923 -15.160 1.00 49.59 98 GLY A C 1
ATOM 707 O O . GLY A 1 98 ? 26.111 6.863 -15.833 1.00 49.59 98 GLY A O 1
ATOM 708 N N . HIS A 1 99 ? 25.368 4.752 -15.709 1.00 48.09 99 HIS A N 1
ATOM 709 C CA . HIS A 1 99 ? 25.234 4.558 -17.142 1.00 48.09 99 HIS A CA 1
ATOM 710 C C . HIS A 1 99 ? 23.750 4.511 -17.473 1.00 48.09 99 HIS A C 1
ATOM 712 O O . HIS A 1 99 ? 23.105 3.482 -17.305 1.00 48.09 99 HIS A O 1
ATOM 718 N N . ALA A 1 100 ? 23.213 5.641 -17.948 1.00 49.53 100 ALA A N 1
ATOM 719 C CA . ALA A 1 100 ? 21.983 5.607 -18.723 1.00 49.53 100 ALA A CA 1
ATOM 720 C C . ALA A 1 100 ? 22.258 4.642 -19.875 1.00 49.53 100 ALA A C 1
ATOM 722 O O . ALA A 1 100 ? 23.036 4.961 -20.779 1.00 49.53 100 ALA A O 1
ATOM 723 N N . SER A 1 101 ? 21.729 3.423 -19.780 1.00 49.12 101 SER A N 1
ATOM 724 C CA . SER A 1 101 ? 21.764 2.511 -20.912 1.00 49.12 101 SER A CA 1
ATOM 725 C C . SER A 1 101 ? 21.167 3.271 -22.094 1.00 49.12 101 SER A C 1
ATOM 727 O O . SER A 1 101 ? 20.179 3.988 -21.930 1.00 49.12 101 SER A O 1
ATOM 729 N N . GLU A 1 102 ? 21.767 3.173 -23.279 1.00 53.22 102 GLU A N 1
ATOM 730 C CA . GLU A 1 102 ? 21.205 3.807 -24.483 1.00 53.22 102 GLU A CA 1
ATOM 731 C C . GLU A 1 102 ? 19.765 3.309 -24.775 1.00 53.22 102 GLU A C 1
ATOM 733 O O . GLU A 1 102 ? 19.042 3.926 -25.554 1.00 53.22 102 GLU A O 1
ATOM 738 N N . ASP A 1 103 ? 19.330 2.258 -24.064 1.00 52.56 103 ASP A N 1
ATOM 739 C CA . ASP A 1 103 ? 17.999 1.653 -24.056 1.00 52.56 103 ASP A CA 1
ATOM 740 C C . ASP A 1 103 ? 17.041 2.182 -22.963 1.00 52.56 103 ASP A C 1
ATOM 742 O O . ASP A 1 103 ? 15.876 1.776 -22.920 1.00 52.56 103 ASP A O 1
ATOM 746 N N . GLU A 1 104 ? 17.466 3.093 -22.078 1.00 53.00 104 GLU A N 1
ATOM 747 C CA . GLU A 1 104 ? 16.602 3.666 -21.037 1.00 53.00 104 GLU A CA 1
ATOM 748 C C . GLU A 1 104 ? 15.683 4.735 -21.652 1.00 53.00 104 GLU A C 1
ATOM 750 O O . GLU A 1 104 ? 15.892 5.948 -21.564 1.00 53.00 104 GLU A O 1
ATOM 755 N N . TRP A 1 105 ? 14.653 4.258 -22.352 1.00 51.56 105 TRP A N 1
ATOM 756 C CA . TRP A 1 105 ? 13.653 5.080 -23.020 1.00 51.56 105 TRP A CA 1
ATOM 757 C C . TRP A 1 105 ? 12.869 5.908 -21.996 1.00 51.56 105 TRP A C 1
ATOM 759 O O . TRP A 1 105 ? 11.840 5.490 -21.467 1.00 51.56 105 TRP A O 1
ATOM 769 N N . SER A 1 106 ? 13.341 7.124 -21.727 1.00 56.28 106 SER A N 1
ATOM 770 C CA . SER A 1 106 ? 12.570 8.149 -21.029 1.00 56.28 106 SER A CA 1
ATOM 771 C C . SER A 1 106 ? 11.585 8.774 -22.019 1.00 56.28 106 SER A C 1
ATOM 773 O O . SER A 1 106 ? 12.012 9.526 -22.901 1.00 56.28 106 SER A O 1
ATOM 775 N N . PRO A 1 107 ? 10.267 8.497 -21.931 1.00 57.06 107 PRO A N 1
ATOM 776 C CA . PRO A 1 107 ? 9.310 9.039 -22.881 1.00 57.06 107 PRO A CA 1
ATOM 777 C C . PRO A 1 107 ? 9.293 10.569 -22.792 1.00 57.06 107 PRO A C 1
ATOM 779 O O . PRO A 1 107 ? 8.818 11.154 -21.816 1.00 57.06 107 PRO A O 1
ATOM 782 N N . ALA A 1 108 ? 9.800 11.214 -23.844 1.00 57.91 108 ALA A N 1
ATOM 783 C CA . ALA A 1 108 ? 9.747 12.655 -24.025 1.00 57.91 108 ALA A CA 1
ATOM 784 C C . ALA A 1 108 ? 8.291 13.140 -23.908 1.00 57.91 108 ALA A C 1
ATOM 786 O O . ALA A 1 108 ? 7.434 12.756 -24.701 1.00 57.91 108 ALA A O 1
ATOM 787 N N . ALA A 1 109 ? 8.026 13.949 -22.879 1.00 58.16 109 ALA A N 1
ATOM 788 C CA . ALA A 1 109 ? 6.800 14.715 -22.646 1.00 58.16 109 ALA A CA 1
ATOM 789 C C . ALA A 1 109 ? 5.485 13.992 -23.014 1.00 58.16 109 ALA A C 1
ATOM 791 O O . ALA A 1 109 ? 4.849 14.258 -24.034 1.00 58.16 109 ALA A O 1
ATOM 792 N N . SER A 1 110 ? 5.023 13.105 -22.133 1.00 60.72 110 SER A N 1
ATOM 793 C CA . SER A 1 110 ? 3.672 12.545 -22.237 1.00 60.72 110 SER A CA 1
ATOM 794 C C . SER A 1 110 ? 2.650 13.550 -21.693 1.00 60.72 110 SER A C 1
ATOM 796 O O . SER A 1 110 ? 2.756 13.957 -20.542 1.00 60.72 110 SER A O 1
ATOM 798 N N . ILE A 1 111 ? 1.636 13.931 -22.479 1.00 74.00 111 ILE A N 1
ATOM 799 C CA . ILE A 1 111 ? 0.510 14.772 -22.008 1.00 74.00 111 ILE A CA 1
ATOM 800 C C . ILE A 1 111 ? -0.511 13.982 -21.164 1.00 74.00 111 ILE A C 1
ATOM 802 O O . ILE A 1 111 ? -1.337 14.541 -20.446 1.00 74.00 111 ILE A O 1
ATOM 806 N N . TRP A 1 112 ? -0.439 12.653 -21.213 1.00 75.19 112 TRP A N 1
ATOM 807 C CA . TRP A 1 112 ? -1.371 11.749 -20.542 1.00 75.19 112 TRP A CA 1
ATOM 808 C C . TRP A 1 112 ? -1.360 11.779 -19.004 1.00 75.19 112 TRP A C 1
ATOM 810 O O . TRP A 1 112 ? -2.452 11.740 -18.441 1.00 75.19 112 TRP A O 1
ATOM 820 N N . PRO A 1 113 ? -0.221 11.909 -18.290 1.00 80.19 113 PRO A N 1
ATOM 821 C CA . PRO A 1 113 ? -0.218 12.068 -16.833 1.00 80.19 113 PRO A CA 1
ATOM 822 C C . PRO A 1 113 ? -1.057 13.267 -16.376 1.00 80.19 113 PRO A C 1
ATOM 824 O O . PRO A 1 113 ? -1.751 13.189 -15.364 1.00 80.19 113 PRO A O 1
ATOM 827 N N . PHE A 1 114 ? -1.067 14.348 -17.162 1.00 83.62 114 PHE A N 1
ATOM 828 C CA . PHE A 1 114 ? -1.917 15.507 -16.901 1.00 83.62 114 PHE A CA 1
ATOM 829 C C . PHE A 1 114 ? -3.405 15.182 -17.092 1.00 83.62 114 PHE A C 1
ATOM 831 O O . PHE A 1 114 ? -4.220 15.511 -16.231 1.00 83.62 114 PHE A O 1
ATOM 838 N N . ALA A 1 115 ? -3.768 14.478 -18.170 1.00 82.25 115 ALA A N 1
ATOM 839 C CA . ALA A 1 115 ? -5.146 14.035 -18.399 1.00 82.25 115 ALA A CA 1
ATOM 840 C C . ALA A 1 115 ? -5.652 13.100 -17.283 1.00 82.25 115 ALA A C 1
ATOM 842 O O . ALA A 1 115 ? -6.791 13.232 -16.838 1.00 82.25 115 ALA A O 1
ATOM 843 N N . ILE A 1 116 ? -4.796 12.202 -16.783 1.00 85.62 116 ILE A N 1
ATOM 844 C CA . ILE A 1 116 ? -5.109 11.318 -15.651 1.00 85.62 116 ILE A CA 1
ATOM 845 C C . ILE A 1 116 ? -5.314 12.138 -14.374 1.00 85.62 116 ILE A C 1
ATOM 847 O O . ILE A 1 116 ? -6.319 11.950 -13.691 1.00 85.62 116 ILE A O 1
ATOM 851 N N . ALA A 1 117 ? -4.415 13.078 -14.065 1.00 85.75 117 ALA A N 1
ATOM 852 C CA . ALA A 1 117 ? -4.545 13.936 -12.887 1.00 85.75 117 ALA A CA 1
ATOM 853 C C . ALA A 1 117 ? -5.844 14.763 -12.917 1.00 85.75 117 ALA A C 1
ATOM 855 O O . ALA A 1 117 ? -6.566 14.836 -11.917 1.00 85.75 117 ALA A O 1
ATOM 856 N N . ALA A 1 118 ? -6.186 15.326 -14.079 1.00 86.62 118 ALA A N 1
ATOM 857 C CA . ALA A 1 118 ? -7.446 16.034 -14.282 1.00 86.62 118 ALA A CA 1
ATOM 858 C C . ALA A 1 118 ? -8.650 15.103 -14.074 1.00 86.62 118 ALA A C 1
ATOM 860 O O . ALA A 1 118 ? -9.577 15.449 -13.344 1.00 86.62 118 ALA A O 1
ATOM 861 N N . ALA A 1 119 ? -8.620 13.894 -14.639 1.00 83.75 119 ALA A N 1
ATOM 862 C CA . ALA A 1 119 ? -9.701 12.927 -14.494 1.00 83.75 119 ALA A CA 1
ATOM 863 C C . ALA A 1 119 ? -9.903 12.459 -13.044 1.00 83.75 119 ALA A C 1
ATOM 865 O O . ALA A 1 119 ? -11.038 12.407 -12.574 1.00 83.75 119 ALA A O 1
ATOM 866 N N . VAL A 1 120 ? -8.825 12.185 -12.303 1.00 89.06 120 VAL A N 1
ATOM 867 C CA . VAL A 1 120 ? -8.893 11.839 -10.871 1.00 89.06 120 VAL A CA 1
ATOM 868 C C . VAL A 1 120 ? -9.480 12.995 -10.062 1.00 89.06 120 VAL A C 1
ATOM 870 O O . VAL A 1 120 ? -10.348 12.777 -9.218 1.00 89.06 120 VAL A O 1
ATOM 873 N N . THR A 1 121 ? -9.069 14.231 -10.359 1.00 89.62 121 THR A N 1
ATOM 874 C CA . THR A 1 121 ? -9.622 15.433 -9.717 1.00 89.62 121 THR A CA 1
ATOM 875 C C . THR A 1 121 ? -11.119 15.560 -9.991 1.00 89.62 121 THR A C 1
ATOM 877 O O . THR A 1 121 ? -11.896 15.841 -9.078 1.00 89.62 121 THR A O 1
ATOM 880 N N . LEU A 1 122 ? -11.552 15.305 -11.226 1.00 86.81 122 LEU A N 1
ATOM 881 C CA . LEU A 1 122 ? -12.966 15.299 -11.599 1.00 86.81 122 LEU A CA 1
ATOM 882 C C . LEU A 1 122 ? -13.747 14.197 -10.872 1.00 86.81 122 LEU A C 1
ATOM 884 O O . LEU A 1 122 ? -14.832 14.469 -10.369 1.00 86.81 122 LEU A O 1
ATOM 888 N N . VAL A 1 123 ? -13.195 12.987 -10.740 1.00 88.44 123 VAL A N 1
ATOM 889 C CA . VAL A 1 123 ? -13.822 11.895 -9.972 1.00 88.44 123 VAL A CA 1
ATOM 890 C C . VAL A 1 123 ? -13.961 12.268 -8.497 1.00 88.44 123 VAL A C 1
ATOM 892 O O . VAL A 1 123 ? -15.037 12.080 -7.930 1.00 88.44 123 VAL A O 1
ATOM 895 N N . ALA A 1 124 ? -12.924 12.849 -7.887 1.00 88.75 124 ALA A N 1
ATOM 896 C CA . ALA A 1 124 ? -12.976 13.325 -6.505 1.00 88.75 124 ALA A CA 1
ATOM 897 C C . ALA A 1 124 ? -14.078 14.382 -6.319 1.00 88.75 124 ALA A C 1
ATOM 899 O O . ALA A 1 124 ? -14.906 14.264 -5.417 1.00 88.75 124 ALA A O 1
ATOM 900 N N . ASN A 1 125 ? -14.163 15.357 -7.230 1.00 86.81 125 ASN A N 1
ATOM 901 C CA . ASN A 1 125 ? -15.252 16.337 -7.251 1.00 86.81 125 ASN A CA 1
ATOM 902 C C . ASN A 1 125 ? -16.618 15.691 -7.536 1.00 86.81 125 ASN A C 1
ATOM 904 O O . ASN A 1 125 ? -17.628 16.128 -6.994 1.00 86.81 125 ASN A O 1
ATOM 908 N N . GLY A 1 126 ? -16.672 14.620 -8.327 1.00 85.44 126 GLY A N 1
ATOM 909 C CA . GLY A 1 126 ? -17.884 13.850 -8.592 1.00 85.44 126 GLY A CA 1
ATOM 910 C C . GLY A 1 126 ? -18.441 13.153 -7.352 1.00 85.44 126 GLY A C 1
ATOM 911 O O . GLY A 1 126 ? -19.657 13.079 -7.191 1.00 85.44 126 GLY A O 1
ATOM 912 N N . PHE A 1 127 ? -17.581 12.707 -6.432 1.00 86.88 127 PHE A N 1
ATOM 913 C CA . PHE A 1 127 ? -18.026 12.192 -5.133 1.00 86.88 127 PHE A CA 1
ATOM 914 C C . PHE A 1 127 ? -18.674 13.281 -4.264 1.00 86.88 127 PHE A C 1
ATOM 916 O O . PHE A 1 127 ? -19.626 12.989 -3.547 1.00 86.88 127 PHE A O 1
ATOM 923 N N . LEU A 1 128 ? -18.199 14.529 -4.362 1.00 86.56 128 LEU A N 1
ATOM 924 C CA . LEU A 1 128 ? -18.726 15.683 -3.620 1.00 86.56 128 LEU A CA 1
ATOM 925 C C . LEU A 1 128 ? -20.022 16.245 -4.232 1.00 86.56 128 LEU A C 1
ATOM 927 O O . LEU A 1 128 ? -20.962 16.563 -3.510 1.00 86.56 128 LEU A O 1
ATOM 931 N N . LEU A 1 129 ? -20.073 16.370 -5.561 1.00 84.19 129 LEU A N 1
ATOM 932 C CA . LEU A 1 129 ? -21.150 17.037 -6.309 1.00 84.19 129 LEU A CA 1
ATOM 933 C C . LEU A 1 129 ? -22.273 16.077 -6.751 1.00 84.19 129 LEU A C 1
ATOM 935 O O . LEU A 1 129 ? -23.298 16.511 -7.276 1.00 84.19 129 LEU A O 1
ATOM 939 N N . GLY A 1 130 ? -22.106 14.774 -6.508 1.00 84.25 130 GLY A N 1
ATOM 940 C CA . GLY A 1 130 ? -23.127 13.746 -6.695 1.00 84.25 130 GLY A CA 1
ATOM 941 C C . GLY A 1 130 ? -22.955 12.886 -7.952 1.00 84.25 130 GLY A C 1
ATOM 942 O O . GLY A 1 130 ? -22.182 13.172 -8.867 1.00 84.25 130 GLY A O 1
ATOM 943 N N . ARG A 1 131 ? -23.740 11.797 -8.013 1.00 83.88 131 ARG A N 1
ATOM 944 C CA . ARG A 1 131 ? -23.644 10.731 -9.034 1.00 83.88 131 ARG A CA 1
ATOM 945 C C . ARG A 1 131 ? -23.631 11.234 -10.486 1.00 83.88 131 ARG A C 1
ATOM 947 O O . ARG A 1 131 ? -22.993 10.609 -11.330 1.00 83.88 131 ARG A O 1
ATOM 954 N N . TRP A 1 132 ? -24.309 12.345 -10.767 1.00 85.88 132 TRP A N 1
ATOM 955 C CA . TRP A 1 132 ? -24.382 12.946 -12.101 1.00 85.88 132 TRP A CA 1
ATOM 956 C C . TRP A 1 132 ? -23.025 13.376 -12.652 1.00 85.88 132 TRP A C 1
ATOM 958 O O . TRP A 1 132 ? -22.795 13.235 -13.848 1.00 85.88 132 TRP A O 1
ATOM 968 N N . LEU A 1 133 ? -22.120 13.847 -11.794 1.00 79.94 133 LEU A N 1
ATOM 969 C CA . LEU A 1 133 ? -20.771 14.231 -12.198 1.00 79.94 133 LEU A CA 1
ATOM 970 C C . LEU A 1 133 ? -19.785 13.059 -12.064 1.00 79.94 133 LEU A C 1
ATOM 972 O O . LEU A 1 133 ? -18.793 12.992 -12.786 1.00 79.94 133 LEU A O 1
ATOM 976 N N . LEU A 1 134 ? -20.090 12.084 -11.204 1.00 84.25 134 LEU A N 1
ATOM 977 C CA . LEU A 1 134 ? -19.262 10.898 -10.985 1.00 84.25 134 LEU A CA 1
ATOM 978 C C . LEU A 1 134 ? -19.217 9.968 -12.207 1.00 84.25 134 LEU A C 1
ATOM 980 O O . LEU A 1 134 ? -18.135 9.567 -12.627 1.00 84.25 134 LEU A O 1
ATOM 984 N N . LEU A 1 135 ? -20.374 9.662 -12.804 1.00 87.94 135 LEU A N 1
ATOM 985 C CA . LEU A 1 135 ? -20.485 8.813 -14.000 1.00 87.94 135 LEU A CA 1
ATOM 986 C C . LEU A 1 135 ? -19.615 9.292 -15.182 1.00 87.94 135 LEU A C 1
ATOM 988 O O . LEU A 1 135 ? -18.783 8.510 -15.645 1.00 87.94 135 LEU A O 1
ATOM 992 N N . PRO A 1 136 ? -19.736 10.545 -15.667 1.00 85.88 136 PRO A N 1
ATOM 993 C CA . PRO A 1 136 ? -18.921 11.024 -16.784 1.00 85.88 136 PRO A CA 1
ATOM 994 C C . PRO A 1 136 ? -17.436 11.137 -16.418 1.00 85.88 136 PRO A C 1
ATOM 996 O O . PRO A 1 136 ? -16.580 10.854 -17.253 1.00 85.88 136 PRO A O 1
ATOM 999 N N . SER A 1 137 ? -17.117 11.476 -15.166 1.00 80.38 137 SER A N 1
ATOM 1000 C CA . SER A 1 137 ? -15.729 11.541 -14.692 1.00 80.38 137 SER A CA 1
ATOM 1001 C C . SER A 1 137 ? -15.053 10.170 -14.695 1.00 80.38 137 SER A C 1
ATOM 1003 O O . SER A 1 137 ? -13.885 10.060 -15.060 1.00 80.38 137 SER A O 1
ATOM 1005 N N . LEU A 1 138 ? -15.790 9.108 -14.351 1.00 87.25 138 LEU A N 1
ATOM 1006 C CA . LEU A 1 138 ? -15.277 7.739 -14.391 1.00 87.25 138 LEU A CA 1
ATOM 1007 C C . LEU A 1 138 ? -14.966 7.294 -15.828 1.00 87.25 138 LEU A C 1
ATOM 1009 O O . LEU A 1 138 ? -13.929 6.685 -16.081 1.00 87.25 138 LEU A O 1
ATOM 1013 N N . VAL A 1 139 ? -15.845 7.640 -16.776 1.00 88.38 139 VAL A N 1
ATOM 1014 C CA . VAL A 1 139 ? -15.637 7.376 -18.210 1.00 88.38 139 VAL A CA 1
ATOM 1015 C C . VAL A 1 139 ? -14.424 8.148 -18.728 1.00 88.38 139 VAL A C 1
ATOM 1017 O O . VAL A 1 139 ? -13.592 7.585 -19.439 1.00 88.38 139 VAL A O 1
ATOM 1020 N N . PHE A 1 140 ? -14.277 9.413 -18.332 1.00 86.25 140 PHE A N 1
ATOM 1021 C CA . PHE A 1 140 ? -13.126 10.234 -18.701 1.00 86.25 140 PHE A CA 1
ATOM 1022 C C . PHE A 1 140 ? -11.810 9.684 -18.126 1.00 86.25 140 PHE A C 1
ATOM 1024 O O . PHE A 1 140 ? -10.806 9.627 -18.835 1.00 86.25 140 PHE A O 1
ATOM 1031 N N . LEU A 1 141 ? -11.819 9.192 -16.882 1.00 86.69 141 LEU A N 1
ATOM 1032 C CA . LEU A 1 141 ? -10.666 8.524 -16.272 1.00 86.69 141 LEU A CA 1
ATOM 1033 C C . LEU A 1 141 ? -10.293 7.233 -17.008 1.00 86.69 141 LEU A C 1
ATOM 1035 O O . LEU A 1 141 ? -9.116 7.012 -17.291 1.00 86.69 141 LEU A O 1
ATOM 1039 N N . ALA A 1 142 ? -11.281 6.411 -17.371 1.00 87.00 142 ALA A N 1
ATOM 1040 C CA . ALA A 1 142 ? -11.054 5.204 -18.162 1.00 87.00 142 ALA A CA 1
ATOM 1041 C C . ALA A 1 142 ? -10.461 5.530 -19.542 1.00 87.00 142 ALA A C 1
ATOM 1043 O O . ALA A 1 142 ? -9.541 4.848 -19.991 1.00 87.00 142 ALA A O 1
ATOM 1044 N N . TYR A 1 143 ? -10.928 6.602 -20.187 1.00 85.00 143 TYR A N 1
ATOM 1045 C CA . TYR A 1 143 ? -10.379 7.076 -21.458 1.00 85.00 143 TYR A CA 1
ATOM 1046 C C . TYR A 1 143 ? -8.930 7.564 -21.319 1.00 85.00 143 TYR A C 1
ATOM 1048 O O . TYR A 1 143 ? -8.081 7.195 -22.128 1.00 85.00 143 TYR A O 1
ATOM 1056 N N . ALA A 1 144 ? -8.618 8.335 -20.272 1.00 81.19 144 ALA A N 1
ATOM 1057 C CA . ALA A 1 144 ? -7.258 8.800 -19.998 1.00 81.19 144 ALA A CA 1
ATOM 1058 C C . ALA A 1 144 ? -6.286 7.632 -19.749 1.00 81.19 144 ALA A C 1
ATOM 1060 O O . ALA A 1 144 ? -5.179 7.625 -20.289 1.00 81.19 144 ALA A O 1
ATOM 1061 N N . LEU A 1 145 ? -6.717 6.609 -18.998 1.00 82.75 145 LEU A N 1
ATOM 1062 C CA . LEU A 1 145 ? -5.941 5.381 -18.786 1.00 82.75 145 LEU A CA 1
ATOM 1063 C C . LEU A 1 145 ? -5.761 4.580 -20.080 1.00 82.75 145 LEU A C 1
ATOM 1065 O O . LEU A 1 145 ? -4.655 4.136 -20.378 1.00 82.75 145 LEU A O 1
ATOM 1069 N N . ALA A 1 146 ? -6.829 4.398 -20.860 1.00 82.19 146 ALA A N 1
ATOM 1070 C CA . ALA A 1 146 ? -6.777 3.662 -22.121 1.00 82.19 146 ALA A CA 1
ATOM 1071 C C . ALA A 1 146 ? -5.903 4.365 -23.169 1.00 82.19 146 ALA A C 1
ATOM 1073 O O . ALA A 1 146 ? -5.246 3.695 -23.964 1.00 82.19 146 ALA A O 1
ATOM 1074 N N . GLY A 1 147 ? -5.871 5.698 -23.158 1.00 76.50 147 GLY A N 1
ATOM 1075 C CA . GLY A 1 147 ? -4.990 6.504 -23.994 1.00 76.50 147 GLY A CA 1
ATOM 1076 C C . GLY A 1 147 ? -3.528 6.425 -23.565 1.00 76.50 147 GLY A C 1
ATOM 1077 O O . GLY A 1 147 ? -2.661 6.249 -24.416 1.00 76.50 147 GLY A O 1
ATOM 1078 N N . PHE A 1 148 ? -3.255 6.428 -22.256 1.00 76.00 148 PHE A N 1
ATOM 1079 C CA . PHE A 1 148 ? -1.911 6.194 -21.722 1.00 76.00 148 PHE A CA 1
ATOM 1080 C C . PHE A 1 148 ? -1.388 4.788 -22.065 1.00 76.00 148 PHE A C 1
ATOM 1082 O O . PHE A 1 148 ? -0.327 4.659 -22.671 1.00 76.00 148 PHE A O 1
ATOM 1089 N N . ALA A 1 149 ? -2.171 3.741 -21.777 1.00 77.00 149 ALA A N 1
ATOM 1090 C CA . ALA A 1 149 ? -1.842 2.352 -22.122 1.00 77.00 149 ALA A CA 1
ATOM 1091 C C . ALA A 1 149 ? -1.849 2.097 -23.641 1.00 77.00 149 ALA A C 1
ATOM 1093 O O . ALA A 1 149 ? -1.210 1.180 -24.152 1.00 77.00 149 ALA A O 1
ATOM 1094 N N . GLY A 1 150 ? -2.601 2.908 -24.386 1.00 73.69 150 GLY A N 1
ATOM 1095 C CA . GLY A 1 150 ? -2.553 2.976 -25.836 1.00 73.69 150 GLY A CA 1
ATOM 1096 C C . GLY A 1 150 ? -1.208 3.493 -26.317 1.00 73.69 150 GLY A C 1
ATOM 1097 O O . GLY A 1 150 ? -0.530 2.832 -27.093 1.00 73.69 150 GLY A O 1
ATOM 1098 N N . GLN A 1 151 ? -0.785 4.653 -25.834 1.00 64.50 151 GLN A N 1
ATOM 1099 C CA . GLN A 1 151 ? 0.469 5.252 -26.269 1.00 64.50 151 GLN A CA 1
ATOM 1100 C C . GLN A 1 151 ? 1.686 4.371 -25.955 1.00 64.50 151 GLN A C 1
ATOM 1102 O O . GLN A 1 151 ? 2.642 4.396 -26.726 1.00 64.50 151 GLN A O 1
ATOM 1107 N N . SER A 1 152 ? 1.631 3.555 -24.898 1.00 59.19 152 SER A N 1
ATOM 1108 C CA . SER A 1 152 ? 2.694 2.597 -24.583 1.00 59.19 152 SER A CA 1
ATOM 1109 C C . SER A 1 152 ? 2.739 1.367 -25.499 1.00 59.19 152 SER A C 1
ATOM 1111 O O . SER A 1 152 ? 3.780 0.735 -25.552 1.00 59.19 152 SER A O 1
ATOM 1113 N N . ARG A 1 153 ? 1.654 1.010 -26.209 1.00 58.34 153 ARG A N 1
ATOM 1114 C CA . ARG A 1 153 ? 1.594 -0.208 -27.057 1.00 58.34 153 ARG A CA 1
ATOM 1115 C C . ARG A 1 153 ? 1.768 0.028 -28.559 1.00 58.34 153 ARG A C 1
ATOM 1117 O O . ARG A 1 153 ? 1.877 -0.931 -29.305 1.00 58.34 153 ARG A O 1
ATOM 1124 N N . TRP A 1 154 ? 1.702 1.276 -29.027 1.00 50.50 154 TRP A N 1
ATOM 1125 C CA . TRP A 1 154 ? 1.750 1.608 -30.463 1.00 50.50 154 TRP A CA 1
ATOM 1126 C C . TRP A 1 154 ? 3.147 2.048 -30.940 1.00 50.50 154 TRP A C 1
ATOM 1128 O O . TRP A 1 154 ? 3.250 2.699 -31.979 1.00 50.50 154 TRP A O 1
ATOM 1138 N N . ARG A 1 155 ? 4.210 1.776 -30.171 1.00 53.56 155 ARG A N 1
ATOM 1139 C CA . ARG A 1 155 ? 5.587 2.179 -30.517 1.00 53.56 155 ARG A CA 1
ATOM 1140 C C . ARG A 1 155 ? 6.625 1.060 -30.344 1.00 53.56 155 ARG A C 1
ATOM 1142 O O . ARG A 1 155 ? 7.797 1.384 -30.184 1.00 53.56 155 ARG A O 1
ATOM 1149 N N . ASP A 1 156 ? 6.177 -0.195 -30.397 1.00 44.88 156 ASP A N 1
ATOM 1150 C CA . ASP A 1 156 ? 7.021 -1.334 -30.801 1.00 44.88 156 ASP A CA 1
ATOM 1151 C C . ASP A 1 156 ? 7.048 -1.407 -32.339 1.00 44.88 156 ASP A C 1
ATOM 1153 O O . ASP A 1 156 ? 8.095 -1.786 -32.909 1.00 44.88 156 ASP A O 1
#

Secondary structure (DSSP, 8-state):
-------------PPPHHHHHHHHHHHHHHHHHHHHHHHHHHHHHHHHHHHHHHHHHHH--HHHHHHHHHHHHHHHHHHHHHHHHHHHHTTS-PPPTT---TT----TT-SHHHHHHHHHHHHHHHHHH-HHHHHHHHHHHHHHHHHHHHHHHS--

Foldseek 3Di:
DDDDPDDDPPPPPDPDPVVVVVLVVQLVVVLVVLVVQLVVLLVVLVVLVVCLVVCCVPVVDPVVSVVSNVSSVVSNVVSVVSVVVSVVVVVDPDDGDPDPDPPVDPPDDDCLVVQLVVLVVQCVVCVVVDPVSNVVSVVSNVVSVCVVVVVVPPPD

pLDDT: mean 73.76, std 16.77, range [44.88, 95.75]

Sequence (156 aa):
MTDDHDAGTVAAGGPSPGRADHVDSGRADESAGFVVQARLFGGLGLFLAGISVFYGVLSQEYAGTTFLALTSALALMIAAYQGSHRRRAASSHEPEPGHASEDEWSPAASIWPFAIAAAVTLVANGFLLGRWLLLPSLVFLAYALAGFAGQSRWRD